Protein AF-A0A9W8GG53-F1 (afdb_monomer)

Sequence (119 aa):
MSPKHFCESFYSALLDFPILVGRLEIDGSGHAKVVVDQNNHHIPEFKESLSNMHFRDLQASKFSWDALPKEASFKGVVNTTDSSGDIKPANAHIVRLLNNSGIVLFVSVAHYVVDGISY

Structure (mmCIF, N/CA/C/O backbone):
data_AF-A0A9W8GG53-F1
#
_entry.id   AF-A0A9W8GG53-F1
#
loop_
_atom_site.group_PDB
_atom_site.id
_atom_site.type_symbol
_atom_site.label_atom_id
_atom_site.label_alt_id
_atom_site.label_comp_id
_atom_site.label_asym_id
_atom_site.label_entity_id
_atom_site.label_seq_id
_atom_site.pdbx_PDB_ins_code
_atom_site.Cartn_x
_atom_site.Cartn_y
_atom_site.Cartn_z
_atom_site.occupancy
_atom_site.B_iso_or_equiv
_atom_site.auth_seq_id
_atom_site.auth_comp_id
_atom_site.auth_asym_id
_atom_site.auth_atom_id
_atom_site.pdbx_PDB_model_num
ATOM 1 N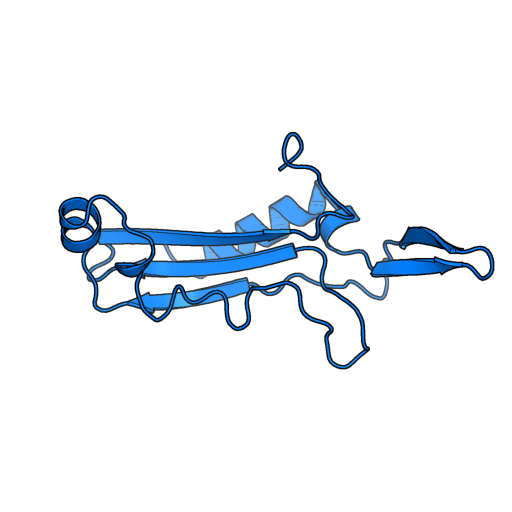 N . MET A 1 1 ? -0.426 -8.615 17.231 1.00 50.94 1 MET A N 1
ATOM 2 C CA . MET A 1 1 ? 0.491 -8.806 16.084 1.00 50.94 1 MET A CA 1
ATOM 3 C C . MET A 1 1 ? 1.366 -7.565 15.994 1.00 50.94 1 MET A C 1
ATOM 5 O O . MET A 1 1 ? 0.802 -6.478 16.036 1.00 50.94 1 MET A O 1
ATOM 9 N N . SER A 1 2 ? 2.695 -7.697 16.005 1.00 56.50 2 SER A N 1
ATOM 10 C CA . SER A 1 2 ? 3.600 -6.538 16.031 1.00 56.50 2 SER A CA 1
ATOM 11 C C . SER A 1 2 ? 3.637 -5.827 14.661 1.00 56.50 2 SER A C 1
ATOM 13 O O . SER A 1 2 ? 3.388 -6.483 13.647 1.00 56.50 2 SER A O 1
ATOM 15 N N . PRO A 1 3 ? 3.960 -4.519 14.612 1.00 59.47 3 PRO A N 1
ATOM 16 C CA . PRO A 1 3 ? 4.179 -3.753 13.372 1.00 59.47 3 PRO A CA 1
ATOM 17 C C . PRO A 1 3 ? 5.108 -4.452 12.370 1.00 59.47 3 PRO A C 1
ATOM 19 O O . PRO A 1 3 ? 4.903 -4.439 11.158 1.00 59.47 3 PRO A O 1
ATOM 22 N N . LYS A 1 4 ? 6.116 -5.141 12.911 1.00 67.56 4 LYS A N 1
ATOM 23 C CA . LYS A 1 4 ? 7.187 -5.779 12.154 1.00 67.56 4 LYS A CA 1
ATOM 24 C C . LYS A 1 4 ? 6.684 -6.882 11.218 1.00 67.56 4 LYS A C 1
ATOM 26 O O . LYS A 1 4 ? 7.091 -6.915 10.066 1.00 67.56 4 LYS A O 1
ATOM 31 N N . HIS A 1 5 ? 5.739 -7.712 11.669 1.00 78.06 5 HIS A N 1
ATOM 32 C CA . HIS A 1 5 ? 5.276 -8.858 10.878 1.00 78.06 5 HIS A CA 1
ATOM 33 C C . HIS A 1 5 ? 4.494 -8.456 9.623 1.00 78.06 5 HIS A C 1
ATOM 35 O O . HIS A 1 5 ? 4.554 -9.166 8.624 1.00 78.06 5 HIS A O 1
ATOM 41 N N . PHE A 1 6 ? 3.753 -7.343 9.652 1.00 78.25 6 PHE A N 1
ATOM 42 C CA . PHE A 1 6 ? 2.980 -6.923 8.479 1.00 78.25 6 PHE A CA 1
ATOM 43 C C . PHE A 1 6 ? 3.882 -6.287 7.426 1.00 78.25 6 PHE A C 1
ATOM 45 O O . PHE A 1 6 ? 3.772 -6.606 6.250 1.00 78.25 6 PHE A O 1
ATOM 52 N N . CYS A 1 7 ? 4.814 -5.448 7.872 1.00 81.69 7 CYS A N 1
ATOM 53 C CA . CYS A 1 7 ? 5.857 -4.880 7.030 1.00 81.69 7 CYS A CA 1
ATOM 54 C C . CYS A 1 7 ? 6.688 -5.990 6.355 1.00 81.69 7 CYS A C 1
ATOM 56 O O . CYS A 1 7 ? 6.836 -5.998 5.137 1.00 81.69 7 CYS A O 1
ATOM 58 N N . GLU A 1 8 ? 7.137 -6.987 7.127 1.00 86.44 8 GLU A N 1
ATOM 59 C CA . GLU A 1 8 ? 7.847 -8.162 6.603 1.00 86.44 8 GLU A CA 1
ATOM 60 C C . GLU A 1 8 ? 6.993 -8.941 5.593 1.00 86.44 8 GLU A C 1
ATOM 62 O O . GLU A 1 8 ? 7.465 -9.222 4.498 1.00 86.44 8 GLU A O 1
ATOM 67 N N . SER A 1 9 ? 5.724 -9.222 5.911 1.00 86.31 9 SER A N 1
ATOM 68 C CA . SER A 1 9 ? 4.825 -9.958 5.006 1.00 86.31 9 SER A CA 1
ATOM 69 C C . SER A 1 9 ? 4.551 -9.197 3.707 1.00 86.31 9 SER A C 1
ATOM 71 O O . SER A 1 9 ? 4.501 -9.803 2.641 1.00 86.31 9 SER A O 1
ATOM 73 N N . PHE A 1 10 ? 4.396 -7.873 3.782 1.00 85.19 10 PHE A N 1
ATOM 74 C CA . PHE A 1 10 ? 4.213 -7.021 2.612 1.00 85.19 10 PHE A CA 1
ATOM 75 C C . PHE A 1 10 ? 5.445 -7.065 1.706 1.00 85.19 10 PHE A C 1
ATOM 77 O O . PHE A 1 10 ? 5.314 -7.333 0.515 1.00 85.19 10 PHE A O 1
ATOM 84 N N . TYR A 1 11 ? 6.647 -6.901 2.266 1.00 86.00 11 TYR A N 1
ATOM 85 C CA . TYR A 1 11 ? 7.880 -7.009 1.487 1.00 86.00 11 TYR A CA 1
ATOM 86 C C . TYR A 1 11 ? 8.123 -8.418 0.943 1.00 86.00 11 TYR A C 1
ATOM 88 O O . TYR A 1 11 ? 8.616 -8.548 -0.174 1.00 86.00 11 TYR A O 1
ATOM 96 N N . SER A 1 12 ? 7.748 -9.469 1.678 1.00 88.94 12 SER A N 1
ATOM 97 C CA . SER A 1 12 ? 7.791 -10.838 1.159 1.00 88.94 12 SER A CA 1
ATOM 98 C C . SER A 1 12 ? 6.864 -11.017 -0.040 1.00 88.94 12 SER A C 1
ATOM 100 O O . SER A 1 12 ? 7.295 -11.587 -1.033 1.00 88.94 12 SER A O 1
ATOM 102 N N . ALA A 1 13 ? 5.644 -10.476 0.002 1.00 88.00 13 ALA A N 1
ATOM 103 C CA . ALA A 1 13 ? 4.726 -10.545 -1.134 1.00 88.00 13 ALA A CA 1
ATOM 104 C C . ALA A 1 13 ? 5.287 -9.836 -2.380 1.00 88.00 13 ALA A C 1
ATOM 106 O O . ALA A 1 13 ? 5.102 -10.314 -3.493 1.00 88.00 13 ALA A O 1
ATOM 107 N N . LEU A 1 14 ? 6.037 -8.738 -2.223 1.00 87.62 14 LEU A N 1
ATOM 108 C CA . LEU A 1 14 ? 6.667 -8.058 -3.364 1.00 87.62 14 LEU A CA 1
ATOM 109 C C . LEU A 1 14 ? 7.702 -8.921 -4.101 1.00 87.62 14 LEU A C 1
ATOM 111 O O . LEU A 1 14 ? 7.971 -8.659 -5.272 1.00 87.62 14 LEU A O 1
ATOM 115 N N . LEU A 1 15 ? 8.265 -9.947 -3.454 1.00 87.25 15 LEU A N 1
ATOM 116 C CA . LEU A 1 15 ? 9.179 -10.886 -4.113 1.00 87.25 15 LEU A CA 1
ATOM 117 C C . LEU A 1 15 ? 8.458 -11.736 -5.166 1.00 87.25 15 LEU A C 1
ATOM 119 O O . LEU A 1 15 ? 9.045 -12.044 -6.201 1.00 87.25 15 LEU A O 1
ATOM 123 N N . ASP A 1 16 ? 7.187 -12.060 -4.926 1.00 91.12 16 ASP A N 1
ATOM 124 C CA . ASP A 1 16 ? 6.348 -12.813 -5.863 1.00 91.12 16 ASP A CA 1
ATOM 125 C C . ASP A 1 16 ? 5.796 -11.917 -6.987 1.00 91.12 16 ASP A C 1
ATOM 127 O O . ASP A 1 16 ? 5.448 -12.405 -8.064 1.00 91.12 16 ASP A O 1
ATOM 131 N N . PHE A 1 17 ? 5.782 -10.593 -6.777 1.00 89.69 17 PHE A N 1
ATOM 132 C CA . PHE A 1 17 ? 5.282 -9.600 -7.734 1.00 89.69 17 PHE A CA 1
ATOM 133 C C . PHE A 1 17 ? 6.299 -8.479 -8.031 1.00 89.69 17 PHE A C 1
ATOM 135 O O . PHE A 1 17 ? 6.036 -7.309 -7.730 1.00 89.69 17 PHE A O 1
ATOM 142 N N . PRO A 1 18 ? 7.433 -8.775 -8.703 1.00 88.94 18 PRO A N 1
ATOM 143 C CA . PRO A 1 18 ? 8.489 -7.788 -8.966 1.00 88.94 18 PRO A CA 1
ATOM 144 C C . PRO A 1 18 ? 8.029 -6.552 -9.750 1.00 88.94 18 PRO A C 1
ATOM 146 O O . PRO A 1 18 ? 8.632 -5.485 -9.663 1.00 88.94 18 PRO A O 1
ATOM 149 N N . ILE A 1 19 ? 6.941 -6.665 -10.512 1.00 89.94 19 ILE A N 1
ATOM 150 C CA . ILE A 1 19 ? 6.376 -5.543 -11.266 1.00 89.94 19 ILE A CA 1
ATOM 151 C C . ILE A 1 19 ? 5.914 -4.388 -10.351 1.00 89.94 19 ILE A C 1
ATOM 153 O O . ILE A 1 19 ? 5.915 -3.232 -10.770 1.00 89.94 19 ILE A O 1
ATOM 157 N N . LEU A 1 20 ? 5.599 -4.676 -9.080 1.00 90.31 20 LEU A N 1
ATOM 158 C CA . LEU A 1 20 ? 5.193 -3.683 -8.079 1.00 90.31 20 LEU A CA 1
ATOM 159 C C . LEU A 1 20 ? 6.360 -2.852 -7.521 1.00 90.31 20 LEU A C 1
ATOM 161 O O . LEU A 1 20 ? 6.122 -1.876 -6.812 1.00 90.31 20 LEU A O 1
ATOM 165 N N . VAL A 1 21 ? 7.606 -3.212 -7.846 1.00 89.88 21 VAL A N 1
ATOM 166 C CA . VAL A 1 21 ? 8.813 -2.455 -7.467 1.00 89.88 21 VAL A CA 1
ATOM 167 C C . VAL A 1 21 ? 9.530 -1.834 -8.672 1.00 89.88 21 VAL A C 1
ATOM 169 O O . VAL A 1 21 ? 10.649 -1.332 -8.545 1.00 89.88 21 VAL A O 1
ATOM 172 N N . GLY A 1 22 ? 8.906 -1.896 -9.853 1.00 88.94 22 GLY A N 1
ATOM 173 C CA . GLY A 1 22 ? 9.451 -1.359 -11.096 1.00 88.94 22 GLY A CA 1
ATOM 174 C C . GLY A 1 22 ? 9.220 0.141 -11.285 1.00 88.94 22 GLY A C 1
ATOM 175 O O . GLY A 1 22 ? 8.544 0.809 -10.504 1.00 88.94 22 GLY A O 1
ATOM 176 N N . ARG A 1 23 ? 9.759 0.676 -12.378 1.00 87.94 23 ARG A N 1
ATOM 177 C CA . ARG A 1 23 ? 9.530 2.053 -12.832 1.00 87.94 23 ARG A CA 1
ATOM 178 C C . ARG A 1 23 ? 8.868 2.072 -14.199 1.00 87.94 23 ARG A C 1
ATOM 180 O O . ARG A 1 23 ? 9.091 1.172 -15.009 1.00 87.94 23 ARG A O 1
ATOM 187 N N . LEU A 1 24 ? 8.074 3.102 -14.458 1.00 87.75 24 LEU A N 1
ATOM 188 C CA . LEU A 1 24 ? 7.493 3.327 -15.773 1.00 87.75 24 LEU A CA 1
ATOM 189 C C . LEU A 1 24 ? 8.536 3.993 -16.676 1.00 87.75 24 LEU A C 1
ATOM 191 O O . LEU A 1 24 ? 9.008 5.083 -16.378 1.00 87.75 24 LEU A O 1
ATOM 195 N N . GLU A 1 25 ? 8.873 3.361 -17.792 1.00 89.12 25 GLU A N 1
ATOM 196 C CA . GLU A 1 25 ? 9.662 3.976 -18.857 1.00 89.12 25 GLU A CA 1
ATOM 197 C C . GLU A 1 25 ? 8.773 4.193 -20.074 1.00 89.12 25 GLU A C 1
ATOM 199 O O . GLU A 1 25 ? 8.099 3.264 -20.522 1.00 89.12 25 GLU A O 1
ATOM 204 N N . ILE A 1 26 ? 8.798 5.405 -20.623 1.00 87.62 26 ILE A N 1
ATOM 205 C CA . ILE A 1 26 ? 8.147 5.732 -21.891 1.00 87.62 26 ILE A CA 1
ATOM 206 C C . ILE A 1 26 ? 9.246 5.954 -22.927 1.00 87.62 26 ILE A C 1
ATOM 208 O O . ILE A 1 26 ? 10.160 6.748 -22.701 1.00 87.62 26 ILE A O 1
ATOM 212 N N . ASP A 1 27 ? 9.195 5.229 -24.041 1.00 88.06 27 ASP A N 1
ATOM 213 C CA . ASP A 1 27 ? 10.161 5.396 -25.123 1.00 88.06 27 ASP A CA 1
ATOM 214 C C . ASP A 1 27 ? 9.853 6.624 -26.002 1.00 88.06 27 ASP A C 1
ATOM 216 O O . ASP A 1 27 ? 8.798 7.253 -25.906 1.00 88.06 27 ASP A O 1
ATOM 220 N N . GLY A 1 28 ? 10.782 6.973 -26.899 1.00 87.06 28 GLY A N 1
ATOM 221 C CA . GLY A 1 28 ? 10.616 8.105 -27.820 1.00 87.06 28 GLY A CA 1
ATOM 222 C C . GLY A 1 28 ? 9.485 7.943 -28.847 1.00 87.06 28 GLY A C 1
ATOM 223 O O . GLY A 1 28 ? 9.179 8.898 -29.556 1.00 87.06 28 GLY A O 1
ATOM 224 N N . SER A 1 29 ? 8.864 6.762 -28.933 1.00 90.31 29 SER A N 1
ATOM 225 C CA . SER A 1 29 ? 7.679 6.478 -29.752 1.00 90.31 29 SER A CA 1
ATOM 226 C C . SER A 1 29 ? 6.372 6.458 -28.950 1.00 90.31 29 SER A C 1
ATOM 228 O O . SER A 1 29 ? 5.310 6.244 -29.530 1.00 90.31 29 SER A O 1
ATOM 230 N N . GLY A 1 30 ? 6.424 6.721 -27.640 1.00 86.88 30 GLY A N 1
ATOM 231 C CA . GLY A 1 30 ? 5.254 6.757 -26.767 1.00 86.88 30 GLY A CA 1
ATOM 232 C C . GLY A 1 30 ? 4.822 5.393 -26.226 1.00 86.88 30 GLY A C 1
ATOM 233 O O . GLY A 1 30 ? 3.768 5.313 -25.594 1.00 86.88 30 GLY A O 1
ATOM 234 N N . HIS A 1 31 ? 5.598 4.325 -26.427 1.00 88.94 31 HIS A N 1
ATOM 235 C CA . HIS A 1 31 ? 5.311 3.052 -25.770 1.00 88.94 31 HIS A CA 1
ATOM 236 C C . HIS A 1 31 ? 5.777 3.092 -24.321 1.00 88.94 31 HIS A C 1
ATOM 238 O O . HIS A 1 31 ? 6.900 3.499 -24.026 1.00 88.94 31 HIS A O 1
ATOM 244 N N . ALA A 1 32 ? 4.917 2.621 -23.423 1.00 89.56 32 ALA A N 1
ATOM 245 C CA . ALA A 1 32 ? 5.213 2.513 -22.007 1.00 89.56 32 ALA A CA 1
ATOM 246 C C . ALA A 1 32 ? 5.546 1.065 -21.629 1.00 89.56 32 ALA A C 1
ATOM 248 O O . ALA A 1 32 ? 4.888 0.126 -22.079 1.00 89.56 32 ALA A O 1
ATOM 249 N N . LYS A 1 33 ? 6.546 0.882 -20.770 1.00 90.75 33 LYS A N 1
ATOM 250 C CA . LYS A 1 33 ? 6.921 -0.412 -20.190 1.00 90.75 33 LYS A CA 1
ATOM 251 C C . LYS A 1 33 ? 7.264 -0.239 -18.715 1.00 90.75 33 LYS A C 1
ATOM 253 O O . LYS A 1 33 ? 7.767 0.805 -18.309 1.00 90.75 33 LYS A O 1
ATOM 258 N N . VAL A 1 34 ? 7.031 -1.279 -17.922 1.00 90.00 34 VAL A N 1
ATOM 259 C CA . VAL A 1 34 ? 7.523 -1.335 -16.543 1.00 90.00 34 VAL A CA 1
ATOM 260 C C . VAL A 1 34 ? 8.873 -2.037 -16.547 1.00 90.00 34 VAL A C 1
ATOM 262 O O . VAL A 1 34 ? 8.984 -3.167 -17.019 1.00 90.00 34 VAL A O 1
ATOM 265 N N . VAL A 1 35 ? 9.902 -1.364 -16.041 1.00 90.81 35 VAL A N 1
ATOM 266 C CA . VAL A 1 35 ? 11.258 -1.909 -15.930 1.00 90.81 35 VAL A CA 1
ATOM 267 C C . VAL A 1 35 ? 11.578 -2.161 -14.467 1.00 90.81 35 VAL A C 1
ATOM 269 O O . VAL A 1 35 ? 11.426 -1.274 -13.630 1.00 90.81 35 VAL A O 1
ATOM 272 N N . VAL A 1 36 ? 12.026 -3.378 -14.167 1.00 89.44 36 VAL A N 1
ATOM 273 C CA . VAL A 1 36 ? 12.497 -3.769 -12.836 1.00 89.44 36 VAL A CA 1
ATOM 274 C C . VAL A 1 36 ? 14.021 -3.768 -12.861 1.00 89.44 36 VAL A C 1
ATOM 276 O O . VAL A 1 36 ? 14.630 -4.598 -13.536 1.00 89.44 36 VAL A O 1
ATOM 279 N N . ASP A 1 37 ? 14.630 -2.816 -12.158 1.00 85.25 37 ASP A N 1
ATOM 280 C CA . ASP A 1 37 ? 16.082 -2.715 -12.014 1.00 85.25 37 ASP A CA 1
ATOM 281 C C . ASP A 1 37 ? 16.514 -3.346 -10.687 1.00 85.25 37 ASP A C 1
ATOM 283 O O . ASP A 1 37 ? 16.131 -2.883 -9.614 1.00 85.25 37 ASP A O 1
ATOM 287 N N . GLN A 1 38 ? 17.344 -4.388 -10.764 1.00 80.31 38 GLN A N 1
ATOM 288 C CA . GLN A 1 38 ? 17.865 -5.106 -9.597 1.00 80.31 38 GLN A CA 1
ATOM 289 C C . GLN A 1 38 ? 18.751 -4.235 -8.693 1.00 80.31 38 GLN A C 1
ATOM 291 O O . GLN A 1 38 ? 18.943 -4.556 -7.520 1.00 80.31 38 GLN A O 1
ATOM 296 N N . ASN A 1 39 ? 19.308 -3.147 -9.232 1.00 82.12 39 ASN A N 1
ATOM 297 C CA . ASN A 1 39 ? 20.194 -2.235 -8.511 1.00 82.12 39 ASN A CA 1
ATOM 298 C C . ASN A 1 39 ? 19.477 -0.964 -8.041 1.00 82.12 39 ASN A C 1
ATOM 300 O O . ASN A 1 39 ? 20.050 -0.193 -7.271 1.00 82.12 39 ASN A O 1
ATOM 304 N N . ASN A 1 40 ? 18.244 -0.734 -8.499 1.00 77.12 40 ASN A N 1
ATOM 305 C CA . ASN A 1 40 ? 17.471 0.460 -8.190 1.00 77.12 40 ASN A CA 1
ATOM 306 C C . ASN A 1 40 ? 15.973 0.135 -8.109 1.00 77.12 40 ASN A C 1
ATOM 308 O O . ASN A 1 40 ? 15.209 0.349 -9.051 1.00 77.12 40 ASN A O 1
ATOM 312 N N . HIS A 1 41 ? 15.562 -0.410 -6.966 1.00 74.62 41 HIS A N 1
ATOM 313 C CA . HIS A 1 41 ? 14.169 -0.758 -6.713 1.00 74.62 41 HIS A CA 1
ATOM 314 C C . HIS A 1 41 ? 13.356 0.470 -6.290 1.00 74.62 41 HIS A C 1
ATOM 316 O O . HIS A 1 41 ? 13.708 1.156 -5.326 1.00 74.62 41 HIS A O 1
ATOM 322 N N . HIS A 1 42 ? 12.194 0.674 -6.912 1.00 81.00 42 HIS A N 1
ATOM 323 C CA . HIS A 1 42 ? 11.177 1.582 -6.384 1.00 81.00 42 HIS A CA 1
ATOM 324 C C . HIS A 1 42 ? 10.367 0.880 -5.312 1.00 81.00 42 HIS A C 1
ATOM 326 O O . HIS A 1 42 ? 9.257 0.411 -5.543 1.00 81.00 42 HIS A O 1
ATOM 332 N N . ILE A 1 43 ? 10.960 0.801 -4.122 1.00 83.69 43 ILE A N 1
ATOM 333 C CA . ILE A 1 43 ? 10.348 0.144 -2.975 1.00 83.69 43 ILE A CA 1
ATOM 334 C C . ILE A 1 43 ? 9.058 0.897 -2.582 1.00 83.69 43 ILE A C 1
ATOM 336 O O . ILE A 1 43 ? 9.118 2.097 -2.262 1.00 83.69 43 ILE A O 1
ATOM 340 N N . PRO A 1 44 ? 7.904 0.201 -2.583 1.00 86.31 44 PRO A N 1
ATOM 341 C CA . PRO A 1 44 ? 6.639 0.697 -2.068 1.00 86.31 44 PRO A CA 1
ATOM 342 C C . PRO A 1 44 ? 6.765 1.314 -0.685 1.00 86.31 44 PRO A C 1
ATOM 344 O O . PRO A 1 44 ? 7.469 0.800 0.184 1.00 86.31 44 PRO A O 1
ATOM 347 N N . GLU A 1 45 ? 6.059 2.414 -0.457 1.00 84.38 45 GLU A N 1
ATOM 348 C CA . GLU A 1 45 ? 5.944 2.973 0.880 1.00 84.38 45 GLU A CA 1
ATOM 349 C C . GLU A 1 45 ? 5.012 2.107 1.726 1.00 84.38 45 GLU A C 1
ATOM 351 O O . GLU A 1 45 ? 3.885 1.798 1.335 1.00 84.38 45 GLU A O 1
ATOM 356 N N . PHE A 1 46 ? 5.496 1.731 2.907 1.00 86.31 46 PHE A N 1
ATOM 357 C CA . PHE A 1 46 ? 4.696 1.110 3.947 1.00 86.31 46 PHE A CA 1
ATOM 358 C C . PHE A 1 46 ? 4.584 2.070 5.125 1.00 86.31 46 PHE A C 1
ATOM 360 O O . PHE A 1 46 ? 5.589 2.444 5.736 1.00 86.31 46 PHE A O 1
ATOM 367 N N . LYS A 1 47 ? 3.353 2.433 5.475 1.00 87.12 47 LYS A N 1
ATOM 368 C CA . LYS A 1 47 ? 3.062 3.300 6.613 1.00 87.12 47 LYS A CA 1
ATOM 369 C C . LYS A 1 47 ? 2.196 2.578 7.629 1.00 87.12 47 LYS A C 1
ATOM 371 O O . LYS A 1 47 ? 1.265 1.854 7.287 1.00 87.12 47 LYS A O 1
ATOM 376 N N . GLU A 1 48 ? 2.456 2.843 8.900 1.00 88.12 48 GLU A N 1
ATOM 377 C CA . GLU A 1 48 ? 1.601 2.410 9.997 1.00 88.12 48 GLU A CA 1
ATOM 378 C C . GLU A 1 48 ? 1.211 3.614 10.85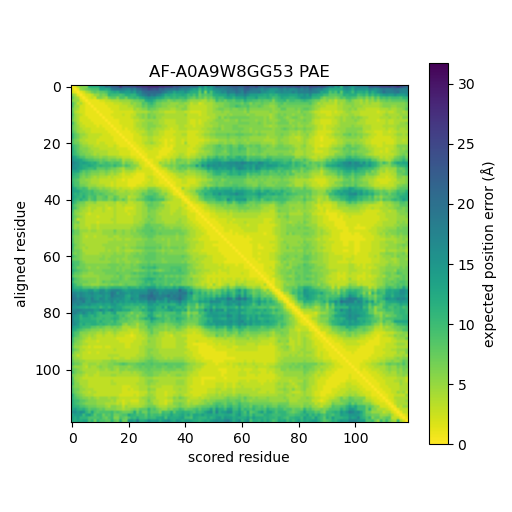4 1.00 88.12 48 GLU A C 1
ATOM 380 O O . GLU A 1 48 ? 1.990 4.547 11.056 1.00 88.12 48 GLU A O 1
ATOM 385 N N . SER A 1 49 ? -0.031 3.647 11.321 1.00 91.25 49 SER A N 1
ATOM 386 C CA . SER A 1 49 ? -0.542 4.704 12.190 1.00 91.25 49 SER A CA 1
ATOM 387 C C . SER A 1 49 ? -1.526 4.139 13.206 1.00 91.25 49 SER A C 1
ATOM 389 O O . SER A 1 49 ? -2.105 3.069 13.013 1.00 91.25 49 SER A O 1
ATOM 391 N N . LEU A 1 50 ? -1.710 4.866 14.304 1.00 93.56 50 LEU A N 1
ATOM 392 C CA . LEU A 1 50 ? -2.690 4.548 15.337 1.00 93.56 50 LEU A CA 1
ATOM 393 C C . LEU A 1 50 ? -3.829 5.557 15.256 1.00 93.56 50 LEU A C 1
ATOM 395 O O . LEU A 1 50 ? -3.574 6.748 15.095 1.00 93.56 50 LEU A O 1
ATOM 399 N N . SER A 1 51 ? -5.062 5.087 15.402 1.00 94.06 51 SER A N 1
ATOM 400 C CA . SER A 1 51 ? -6.235 5.946 15.508 1.00 94.06 51 SER A CA 1
ATOM 401 C C . SER A 1 51 ? -6.898 5.815 16.873 1.00 94.06 51 SER A C 1
ATOM 403 O O . SER A 1 51 ? -6.916 4.744 17.481 1.00 94.06 51 SER A O 1
ATOM 405 N N . ASN A 1 52 ? -7.511 6.908 17.322 1.00 94.62 52 ASN A N 1
ATOM 406 C CA . ASN A 1 52 ? -8.338 6.937 18.528 1.00 94.62 52 ASN A CA 1
ATOM 407 C C . ASN A 1 52 ? -9.777 6.446 18.280 1.00 94.62 52 ASN A C 1
ATOM 409 O O . ASN A 1 52 ? -10.590 6.445 19.199 1.00 94.62 52 ASN A O 1
ATOM 413 N N . MET A 1 53 ? -10.104 6.037 17.054 1.00 95.25 53 MET A N 1
ATOM 414 C CA . MET A 1 53 ? -11.408 5.492 16.675 1.00 95.25 53 MET A CA 1
ATOM 415 C C . MET A 1 53 ? -11.515 4.007 17.023 1.00 95.25 53 MET A C 1
ATOM 417 O O . MET A 1 53 ? -10.583 3.253 16.748 1.00 95.25 53 MET A O 1
ATOM 421 N N . HIS A 1 54 ? -12.641 3.557 17.581 1.00 96.62 54 HIS A N 1
ATOM 422 C CA . HIS A 1 54 ? -12.883 2.140 17.853 1.00 96.62 54 HIS A CA 1
ATOM 423 C C . HIS A 1 54 ? -13.631 1.478 16.681 1.00 96.62 54 HIS A C 1
ATOM 425 O O . HIS A 1 54 ? -14.460 2.103 16.025 1.00 96.62 54 HIS A O 1
ATOM 431 N N . PHE A 1 55 ? -13.408 0.182 16.427 1.00 96.69 55 PHE A N 1
ATOM 432 C CA . PHE A 1 55 ? -14.067 -0.540 15.321 1.00 96.69 55 PHE A CA 1
ATOM 433 C C . PHE A 1 55 ? -15.604 -0.462 15.356 1.00 96.69 55 PHE A C 1
ATOM 435 O O . PHE A 1 55 ? -16.261 -0.364 14.323 1.00 96.69 55 PHE A O 1
ATOM 442 N N . ARG A 1 56 ? -16.190 -0.454 16.558 1.00 97.12 56 ARG A N 1
ATOM 443 C CA . ARG A 1 56 ? -17.647 -0.305 16.739 1.00 97.12 56 ARG A CA 1
ATOM 444 C C . ARG A 1 56 ? -18.189 1.016 16.192 1.00 97.12 56 ARG A C 1
ATOM 446 O O . ARG A 1 56 ? -19.324 1.026 15.728 1.00 97.12 56 ARG A O 1
ATOM 453 N N . ASP A 1 57 ? -17.396 2.083 16.207 1.00 95.81 57 ASP A N 1
ATOM 454 C CA . ASP A 1 57 ? -17.811 3.389 15.688 1.00 95.81 57 ASP A CA 1
ATOM 455 C C . ASP A 1 57 ? -17.904 3.347 14.154 1.00 95.81 57 ASP A C 1
ATOM 457 O O . ASP A 1 57 ? -18.884 3.817 13.576 1.00 95.81 57 ASP A O 1
ATOM 461 N N . LEU A 1 58 ? -16.944 2.679 13.498 1.00 94.75 58 LEU A N 1
ATOM 462 C CA . LEU A 1 58 ? -16.989 2.395 12.056 1.00 94.75 58 LEU A CA 1
ATOM 463 C C . LEU A 1 58 ? -18.165 1.490 11.683 1.00 94.75 58 LEU A C 1
ATOM 465 O O . LEU A 1 58 ? -18.834 1.703 10.675 1.00 94.75 58 LEU A O 1
ATOM 469 N N . GLN A 1 59 ? -18.444 0.477 12.499 1.00 96.69 59 GLN A N 1
ATOM 470 C CA . GLN A 1 59 ? -19.583 -0.401 12.260 1.00 96.69 59 GLN A CA 1
ATOM 471 C C . GLN A 1 59 ? -20.912 0.362 12.398 1.00 96.69 59 GLN A C 1
ATOM 473 O O . GLN A 1 59 ? -21.811 0.192 11.574 1.00 96.69 59 GLN A O 1
ATOM 478 N N . ALA A 1 60 ? -21.035 1.231 13.407 1.00 97.25 60 ALA A N 1
ATOM 479 C CA . ALA A 1 60 ? -22.216 2.066 13.618 1.00 97.25 60 ALA A CA 1
AT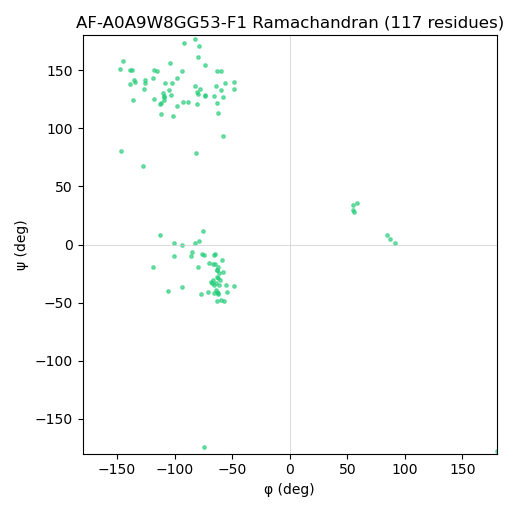OM 480 C C . ALA A 1 60 ? -22.439 3.066 12.470 1.00 97.25 60 ALA A C 1
ATOM 482 O O . ALA A 1 60 ? -23.584 3.330 12.104 1.00 97.25 60 ALA A O 1
ATOM 483 N N . SER A 1 61 ? -21.362 3.562 11.850 1.00 95.94 61 SER A N 1
ATOM 484 C CA . SER A 1 61 ? -21.426 4.411 10.653 1.00 95.94 61 SER A CA 1
ATOM 485 C C . SER A 1 61 ? -21.666 3.638 9.351 1.00 95.94 61 SER A C 1
ATOM 487 O O . SER A 1 61 ? -21.678 4.241 8.277 1.00 95.94 61 SER A O 1
ATOM 489 N N . LYS A 1 62 ? -21.861 2.311 9.427 1.00 96.31 62 LYS A N 1
ATOM 490 C CA . LYS A 1 62 ? -21.979 1.405 8.273 1.00 96.31 62 LYS A CA 1
ATOM 491 C C . LYS A 1 62 ? -20.785 1.510 7.321 1.00 96.31 62 LYS A C 1
ATOM 493 O O . LYS A 1 62 ? -20.953 1.373 6.113 1.00 96.31 62 LYS A O 1
ATOM 498 N N . PHE A 1 63 ? -19.595 1.755 7.872 1.00 92.94 63 PHE A N 1
ATOM 499 C CA . PHE A 1 63 ? -18.348 1.894 7.120 1.00 92.94 63 PHE A CA 1
ATOM 500 C C . PHE A 1 63 ? -18.389 3.016 6.071 1.00 92.94 63 PHE A C 1
ATOM 502 O O . PHE A 1 63 ? -17.813 2.887 4.993 1.00 92.94 63 PHE A O 1
ATOM 509 N N . SER A 1 64 ? -19.079 4.121 6.376 1.00 91.75 64 SER A N 1
ATOM 510 C CA . SER A 1 64 ? -19.062 5.307 5.516 1.00 91.75 64 SER A CA 1
ATOM 511 C C . SER A 1 64 ? -17.629 5.804 5.289 1.00 91.75 64 SER A C 1
ATOM 513 O O . SER A 1 64 ? -16.840 5.871 6.234 1.00 91.75 64 SER A O 1
ATOM 515 N N . TRP A 1 65 ? -17.315 6.216 4.057 1.00 87.19 65 TRP A N 1
ATOM 516 C CA . TRP A 1 65 ? -16.026 6.820 3.701 1.00 87.19 65 TRP A CA 1
ATOM 517 C C . TRP A 1 65 ? -15.682 8.021 4.586 1.00 87.19 65 TRP A C 1
ATOM 519 O O . TRP A 1 65 ? -14.553 8.140 5.055 1.00 87.19 65 TRP A O 1
ATOM 529 N N . ASP A 1 66 ? -16.674 8.858 4.890 1.00 89.19 66 ASP A N 1
ATOM 530 C CA . ASP A 1 66 ? -16.499 10.047 5.734 1.00 89.19 66 ASP A CA 1
ATOM 531 C C . ASP A 1 66 ? -16.246 9.706 7.209 1.00 89.19 66 ASP A C 1
ATOM 533 O O . ASP A 1 66 ? -15.814 10.556 7.987 1.00 89.19 66 ASP A O 1
ATOM 537 N N . ALA A 1 67 ? -16.531 8.464 7.609 1.00 90.69 67 ALA A N 1
ATOM 538 C CA . ALA A 1 67 ? -16.321 7.977 8.964 1.00 90.69 67 ALA A CA 1
ATOM 539 C C . ALA A 1 67 ? -14.967 7.284 9.145 1.00 90.69 67 ALA A C 1
ATOM 541 O O . ALA A 1 67 ? -14.680 6.827 10.248 1.00 90.69 67 ALA A O 1
ATOM 542 N N . LEU A 1 68 ? -14.143 7.182 8.098 1.00 90.19 68 LEU A N 1
ATOM 543 C CA . LEU A 1 68 ? -12.797 6.639 8.224 1.00 90.19 68 LEU A CA 1
ATOM 544 C C . LEU A 1 68 ? -11.935 7.520 9.142 1.00 90.19 68 LEU A C 1
ATOM 546 O O . LEU A 1 68 ? -12.126 8.739 9.211 1.00 90.19 68 LEU A O 1
ATOM 550 N N . PRO A 1 69 ?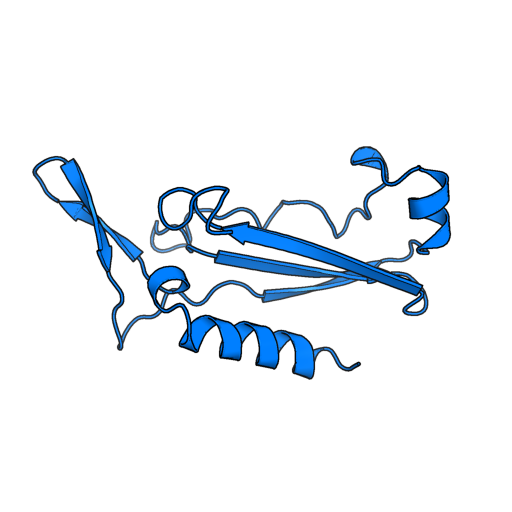 -10.968 6.926 9.863 1.00 89.69 69 PRO A N 1
ATOM 551 C CA . PRO A 1 69 ? -10.081 7.696 10.719 1.00 89.69 69 PRO A CA 1
ATOM 552 C C . PRO A 1 69 ? -9.303 8.734 9.898 1.00 89.69 69 PRO A C 1
ATOM 554 O O . PRO A 1 69 ? -8.999 8.523 8.731 1.00 89.69 69 PRO A O 1
ATOM 557 N N . LYS A 1 70 ? -8.944 9.882 10.477 1.00 87.19 70 LYS A N 1
ATOM 558 C CA . LYS A 1 70 ? -8.215 10.919 9.715 1.00 87.19 70 LYS A CA 1
ATOM 559 C C . LYS A 1 70 ? -6.859 10.418 9.230 1.00 87.19 70 LYS A C 1
ATOM 561 O O . LYS A 1 70 ? -6.368 10.845 8.190 1.00 87.19 70 LYS A O 1
ATOM 566 N N . GLU A 1 71 ? -6.278 9.489 9.980 1.00 85.25 71 GLU A N 1
ATOM 567 C CA . GLU A 1 71 ? -5.054 8.790 9.621 1.00 85.25 71 GLU A CA 1
ATOM 568 C C . GLU A 1 71 ? -5.237 7.949 8.355 1.00 85.25 71 GLU A C 1
ATOM 570 O O . GLU A 1 71 ? -4.287 7.798 7.606 1.00 85.25 71 GLU A O 1
ATOM 575 N N . ALA A 1 72 ? -6.452 7.479 8.067 1.00 76.19 72 ALA A N 1
ATOM 576 C CA . ALA A 1 72 ? -6.809 6.760 6.846 1.00 76.19 72 ALA A CA 1
ATOM 577 C C . ALA A 1 72 ? -6.948 7.669 5.609 1.00 76.19 72 ALA A C 1
ATOM 579 O O . ALA A 1 72 ? -7.460 7.241 4.575 1.00 76.19 72 ALA A O 1
ATOM 580 N N . SER A 1 73 ? -6.514 8.933 5.678 1.00 68.88 73 SER A N 1
ATOM 581 C CA . SER A 1 73 ? -6.521 9.791 4.498 1.00 68.88 73 SER A CA 1
ATOM 582 C C . SER A 1 73 ? -5.576 9.238 3.432 1.00 68.88 73 SER A C 1
ATOM 584 O O . SER A 1 73 ? -4.418 8.945 3.718 1.00 68.88 73 SER A O 1
ATOM 586 N N . PHE A 1 74 ? -6.024 9.233 2.179 1.00 64.75 74 PHE A N 1
ATOM 587 C CA . PHE A 1 74 ? -5.203 8.866 1.022 1.00 64.75 74 PHE A CA 1
ATOM 588 C C . PHE A 1 74 ? -3.942 9.743 0.845 1.00 64.75 74 PHE A C 1
ATOM 590 O O . PHE A 1 74 ? -3.048 9.407 0.069 1.00 64.75 74 PHE A O 1
ATOM 597 N N . LYS A 1 75 ? -3.836 10.880 1.551 1.00 56.56 75 LYS A N 1
ATOM 598 C CA . LYS A 1 75 ? -2.691 11.795 1.453 1.00 56.56 75 LYS A CA 1
ATOM 599 C C . LYS A 1 75 ? -1.401 11.092 1.899 1.00 56.56 75 LYS A C 1
ATOM 601 O O . LYS A 1 75 ? -1.232 10.783 3.077 1.00 56.56 75 LYS A O 1
ATOM 606 N N . GLY A 1 76 ? -0.489 10.884 0.948 1.00 55.12 76 GLY A N 1
ATOM 607 C CA . GLY A 1 76 ? 0.797 10.207 1.153 1.00 55.12 76 GLY A CA 1
ATOM 608 C C . GLY A 1 76 ? 0.783 8.694 0.912 1.00 55.12 76 GLY A C 1
ATOM 609 O O . GLY A 1 76 ? 1.806 8.061 1.103 1.00 55.12 76 GLY A O 1
ATOM 610 N N . VAL A 1 77 ? -0.354 8.113 0.512 1.00 59.00 77 VAL A N 1
ATOM 611 C CA . VAL A 1 77 ? -0.467 6.691 0.116 1.00 59.00 77 VAL A CA 1
ATOM 612 C C . VAL A 1 77 ? -0.920 6.564 -1.337 1.00 59.00 77 VAL A C 1
ATOM 614 O O . VAL A 1 77 ? -0.720 5.527 -1.957 1.00 59.00 77 VAL A O 1
ATOM 617 N N . VAL A 1 78 ? -1.512 7.621 -1.908 1.00 67.81 78 VAL A N 1
ATOM 618 C CA . VAL A 1 78 ? -1.683 7.717 -3.361 1.00 67.81 78 VAL A CA 1
ATOM 619 C C . VAL A 1 78 ? -0.311 7.664 -4.005 1.00 67.81 78 VAL A C 1
ATOM 621 O O . VAL A 1 78 ? 0.592 8.389 -3.595 1.00 67.81 78 VAL A O 1
ATOM 624 N N . ASN A 1 79 ? -0.193 6.841 -5.039 1.00 64.75 79 ASN A N 1
ATOM 625 C CA . ASN A 1 79 ? 0.973 6.794 -5.902 1.00 64.75 79 ASN A CA 1
ATOM 626 C C . ASN A 1 79 ? 1.208 8.177 -6.531 1.00 64.75 79 ASN A C 1
ATOM 628 O O . ASN A 1 79 ? 0.611 8.534 -7.546 1.00 64.75 79 ASN A O 1
ATOM 632 N N . THR A 1 80 ? 2.044 8.981 -5.882 1.00 65.12 80 THR A N 1
ATOM 633 C CA . THR A 1 80 ? 2.500 10.284 -6.362 1.00 65.12 80 THR A CA 1
ATOM 634 C C . THR A 1 80 ? 3.923 10.166 -6.880 1.00 65.12 80 THR A C 1
ATOM 636 O O . THR A 1 80 ? 4.667 9.280 -6.461 1.00 65.12 80 THR A O 1
ATOM 639 N N . THR A 1 81 ? 4.302 11.081 -7.769 1.00 72.44 81 THR A N 1
ATOM 640 C CA . THR A 1 81 ? 5.692 11.227 -8.203 1.00 72.44 81 THR A CA 1
ATOM 641 C C . THR A 1 81 ? 6.583 11.510 -6.998 1.00 72.44 81 THR A C 1
ATOM 643 O O . THR A 1 81 ? 6.297 12.425 -6.219 1.00 72.44 81 THR A O 1
ATOM 646 N N . ASP A 1 82 ? 7.637 10.723 -6.836 1.00 70.69 82 ASP A N 1
ATOM 647 C CA . ASP A 1 82 ? 8.666 10.940 -5.831 1.00 70.69 82 ASP A CA 1
ATOM 648 C C . ASP A 1 82 ? 9.593 12.110 -6.220 1.00 70.69 82 ASP A C 1
ATOM 650 O O . ASP A 1 82 ? 9.365 12.826 -7.199 1.00 70.69 82 ASP A O 1
ATOM 654 N N . SER A 1 83 ? 10.656 12.332 -5.443 1.00 72.56 83 SER A N 1
ATOM 655 C CA . SER A 1 83 ? 11.656 13.372 -5.732 1.00 72.56 83 SER A CA 1
ATOM 656 C C . SER A 1 83 ? 12.404 13.169 -7.054 1.00 72.56 83 SER A C 1
ATOM 658 O O . SER A 1 83 ? 13.002 14.117 -7.557 1.00 72.56 83 SER A O 1
ATOM 660 N N . SER A 1 84 ? 12.386 11.952 -7.596 1.00 69.62 84 SER A N 1
ATOM 661 C CA . SER A 1 84 ? 12.977 11.579 -8.883 1.00 69.62 84 SER A CA 1
ATOM 662 C C . SER A 1 84 ? 12.016 11.850 -10.048 1.00 69.62 84 SER A C 1
ATOM 664 O O . SER A 1 84 ? 12.428 11.807 -11.204 1.00 69.62 84 SER A O 1
ATOM 666 N N . GLY A 1 85 ? 10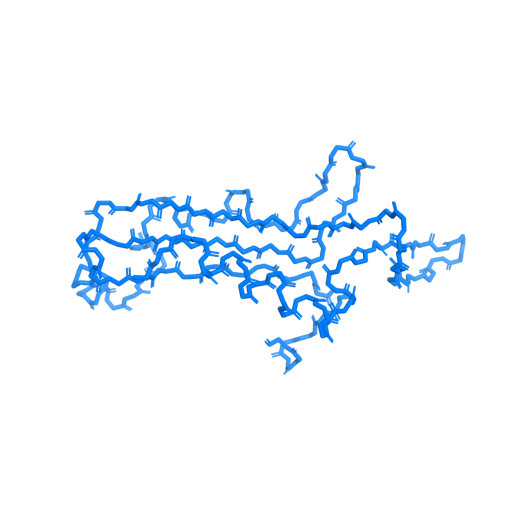.752 12.171 -9.751 1.00 74.88 85 GLY A N 1
ATOM 667 C CA . GLY A 1 85 ? 9.684 12.332 -10.732 1.00 74.88 85 GLY A CA 1
ATOM 668 C C . GLY A 1 85 ? 8.962 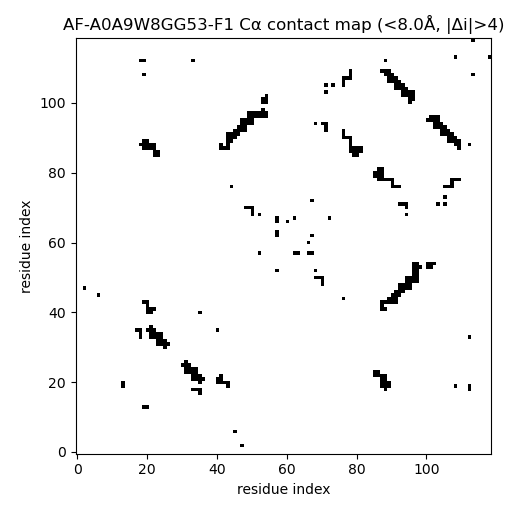11.025 -11.065 1.00 74.88 85 GLY A C 1
ATOM 669 O O . GLY A 1 85 ? 8.076 11.037 -11.918 1.00 74.88 85 GLY A O 1
ATOM 670 N N . ASP A 1 86 ? 9.289 9.925 -10.385 1.00 79.50 86 ASP A N 1
ATOM 671 C CA . ASP A 1 86 ? 8.762 8.599 -10.687 1.00 79.50 86 ASP A CA 1
ATOM 672 C C . ASP A 1 86 ? 7.595 8.223 -9.774 1.00 79.50 86 ASP A C 1
ATOM 674 O O . ASP A 1 86 ? 7.561 8.535 -8.585 1.00 79.50 86 ASP A O 1
ATOM 678 N N . ILE A 1 87 ? 6.612 7.518 -10.331 1.00 82.50 87 ILE A N 1
ATOM 679 C CA . ILE A 1 87 ? 5.459 7.024 -9.577 1.00 82.50 87 ILE A CA 1
ATOM 680 C C . ILE A 1 87 ? 5.799 5.644 -9.009 1.00 82.50 87 ILE A C 1
ATOM 682 O O . ILE A 1 87 ? 6.091 4.709 -9.759 1.00 82.50 87 ILE A O 1
ATOM 686 N N . LYS A 1 88 ? 5.712 5.494 -7.683 1.00 85.19 88 LYS A N 1
ATOM 687 C CA . LYS A 1 88 ? 5.820 4.176 -7.042 1.00 85.19 88 LYS A CA 1
ATOM 688 C C . LYS A 1 88 ? 4.631 3.301 -7.448 1.00 85.19 88 LYS A C 1
ATOM 690 O O . LYS A 1 88 ? 3.494 3.750 -7.286 1.00 85.19 88 LYS A O 1
ATOM 695 N N . PRO A 1 89 ? 4.844 2.070 -7.946 1.00 87.25 89 PRO A N 1
ATOM 696 C CA . PRO A 1 89 ? 3.744 1.248 -8.440 1.00 87.25 89 PRO A CA 1
ATOM 697 C C . PRO A 1 89 ? 2.769 0.793 -7.365 1.00 87.25 89 PRO A C 1
ATOM 699 O O . PRO A 1 89 ? 1.594 0.615 -7.668 1.00 87.25 89 PRO A O 1
ATOM 702 N N . ALA A 1 90 ? 3.235 0.597 -6.134 1.00 88.62 90 ALA A N 1
ATOM 703 C CA . ALA A 1 90 ? 2.404 0.196 -5.013 1.00 88.62 90 ALA A CA 1
ATOM 704 C C . ALA A 1 90 ? 2.770 0.983 -3.754 1.00 88.62 90 ALA A C 1
ATOM 706 O O . ALA A 1 90 ? 3.928 1.347 -3.577 1.00 88.62 90 ALA A O 1
ATOM 707 N N . ASN A 1 91 ? 1.797 1.198 -2.871 1.00 88.12 91 ASN A N 1
ATOM 708 C CA . ASN A 1 91 ? 1.978 1.714 -1.515 1.00 88.12 91 ASN A CA 1
ATOM 709 C C . ASN A 1 91 ? 0.922 1.093 -0.589 1.00 88.12 91 ASN A C 1
A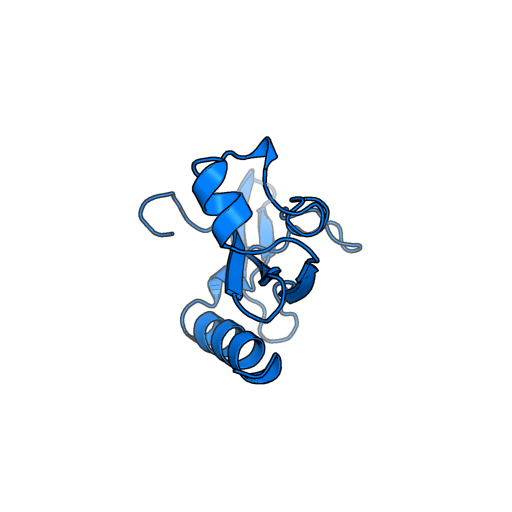TOM 711 O O . ASN A 1 91 ? -0.186 0.772 -1.026 1.00 88.12 91 ASN A O 1
ATOM 715 N N . ALA A 1 92 ? 1.244 0.947 0.695 1.00 88.44 92 ALA A N 1
ATOM 716 C CA . ALA A 1 92 ? 0.339 0.402 1.700 1.00 88.44 92 ALA A CA 1
ATOM 717 C C . ALA A 1 92 ? 0.342 1.239 2.985 1.00 88.44 92 ALA A C 1
ATOM 719 O O . ALA A 1 92 ? 1.386 1.672 3.475 1.00 88.44 92 ALA A O 1
ATOM 720 N N . HIS A 1 93 ? -0.836 1.426 3.581 1.00 90.00 93 HIS A N 1
ATOM 721 C CA . HIS A 1 93 ? -0.994 2.094 4.870 1.00 90.00 93 HIS A CA 1
ATOM 722 C C . HIS A 1 93 ? -1.962 1.344 5.768 1.00 90.00 93 HIS A C 1
ATOM 724 O O . HIS A 1 93 ? -3.119 1.110 5.428 1.00 90.00 93 HIS A O 1
ATOM 730 N N . ILE A 1 94 ? -1.475 0.999 6.951 1.00 90.44 94 ILE A N 1
ATOM 731 C CA . ILE A 1 94 ? -2.257 0.389 8.015 1.00 90.44 94 ILE A CA 1
ATOM 732 C C . ILE A 1 94 ? -2.579 1.419 9.079 1.00 90.44 94 ILE A C 1
ATOM 734 O O . ILE A 1 94 ? -1.690 2.050 9.652 1.00 90.44 94 ILE A O 1
ATOM 738 N N . VAL A 1 95 ? -3.856 1.508 9.419 1.00 92.38 95 VAL A N 1
ATOM 739 C CA . VAL A 1 95 ? -4.326 2.245 10.585 1.00 92.38 95 VAL A CA 1
ATOM 740 C C . VAL A 1 95 ? -4.861 1.244 11.597 1.00 92.38 95 VAL A C 1
ATOM 742 O O . VAL A 1 95 ? -5.882 0.596 11.363 1.00 92.38 95 VAL A O 1
ATOM 745 N N . ARG A 1 96 ? -4.179 1.105 12.737 1.00 93.38 96 ARG A N 1
ATOM 746 C CA . ARG A 1 96 ? -4.710 0.327 13.861 1.00 93.38 96 ARG A CA 1
ATOM 747 C C . ARG A 1 96 ? -5.717 1.166 14.622 1.00 93.38 96 ARG A C 1
ATOM 749 O O . ARG A 1 96 ? -5.427 2.294 15.017 1.00 93.38 96 ARG A O 1
ATOM 756 N N . LEU A 1 97 ? -6.886 0.591 14.849 1.00 95.19 97 LEU A N 1
ATOM 757 C CA . LEU A 1 97 ? -7.952 1.219 15.612 1.00 95.19 97 LEU A CA 1
ATOM 758 C C . LEU A 1 97 ? -7.692 1.099 17.114 1.00 95.19 97 LEU A C 1
ATOM 760 O O . LEU A 1 97 ? -6.914 0.250 17.569 1.00 95.19 97 LEU A O 1
ATOM 764 N N . LEU A 1 98 ? -8.378 1.943 17.880 1.00 96.12 98 LEU A N 1
ATOM 765 C CA . LEU A 1 98 ? -8.242 2.065 19.324 1.00 96.12 98 LEU A CA 1
ATOM 766 C C . LEU A 1 98 ? -8.291 0.689 19.992 1.00 96.12 98 LEU A C 1
ATOM 768 O O . LEU A 1 98 ? -9.151 -0.138 19.675 1.00 96.12 98 LEU A O 1
ATOM 772 N N . ASN A 1 99 ? -7.364 0.454 20.922 1.00 94.56 99 ASN A N 1
ATOM 773 C CA . ASN A 1 99 ? -7.231 -0.794 21.679 1.00 94.56 99 ASN A CA 1
ATOM 774 C C . ASN A 1 99 ? -7.075 -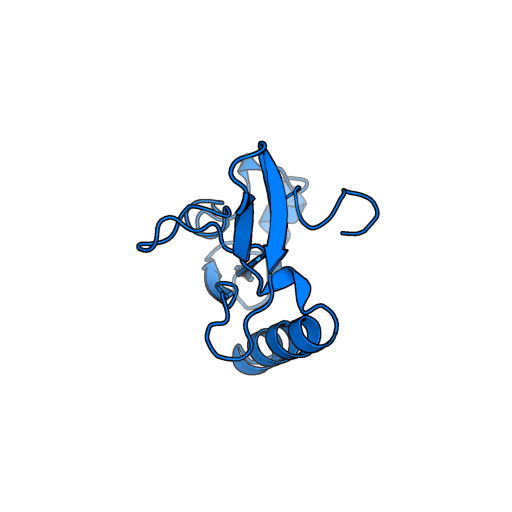2.051 20.804 1.00 94.56 99 ASN A C 1
ATOM 776 O O . ASN A 1 99 ? -7.466 -3.139 21.219 1.00 94.56 99 ASN A O 1
ATOM 780 N N . ASN A 1 100 ? -6.514 -1.913 19.595 1.00 91.06 100 ASN A N 1
ATOM 781 C CA . ASN A 1 100 ? -6.433 -2.985 18.597 1.00 91.06 100 ASN A CA 1
ATOM 782 C C . ASN A 1 100 ? -7.803 -3.603 18.264 1.00 91.06 100 ASN A C 1
ATOM 784 O O . ASN A 1 100 ? -7.888 -4.780 17.919 1.00 91.06 100 ASN A O 1
ATOM 788 N N . SER A 1 101 ? -8.877 -2.815 18.363 1.00 95.94 101 SER A N 1
ATOM 789 C CA . SER A 1 101 ? -10.245 -3.271 18.084 1.00 95.94 101 SER A CA 1
ATOM 790 C C . SER A 1 101 ? -10.489 -3.622 16.6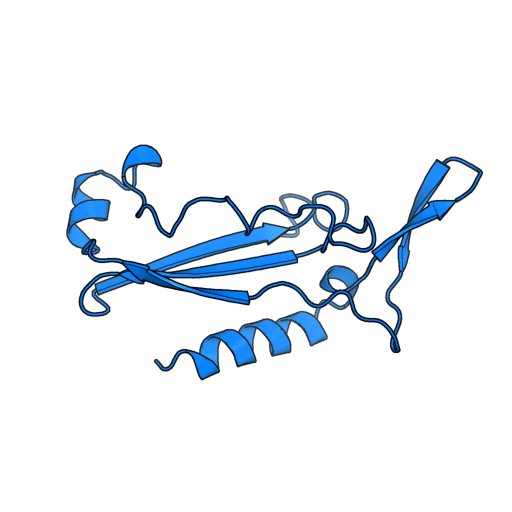15 1.00 95.94 101 SER A C 1
ATOM 792 O O . SER A 1 101 ? -11.460 -4.306 16.304 1.00 95.94 101 SER A O 1
ATOM 794 N N . GLY A 1 102 ? -9.614 -3.169 15.718 1.00 93.75 102 GLY A N 1
ATOM 795 C CA . GLY A 1 102 ? -9.646 -3.470 14.295 1.00 93.75 102 GLY A CA 1
ATOM 796 C C . GLY A 1 102 ? -8.501 -2.792 13.545 1.00 93.75 102 GLY A C 1
ATOM 797 O O . GLY A 1 102 ? -7.644 -2.131 14.141 1.00 93.75 102 GLY A O 1
ATOM 798 N N . ILE A 1 103 ? -8.490 -2.975 12.228 1.00 93.06 103 ILE A N 1
ATOM 799 C CA . ILE A 1 103 ? -7.501 -2.412 11.307 1.00 93.06 103 ILE A CA 1
ATOM 800 C C . ILE A 1 103 ? -8.239 -1.842 10.097 1.00 93.06 103 ILE A C 1
ATOM 802 O O . ILE A 1 103 ? -9.193 -2.451 9.617 1.00 93.06 103 ILE A O 1
ATOM 806 N N . VAL A 1 104 ? -7.763 -0.709 9.589 1.00 91.75 104 VAL A N 1
ATOM 807 C CA . VAL A 1 104 ? -8.071 -0.240 8.237 1.00 91.75 104 VAL A CA 1
ATOM 808 C C . VAL A 1 104 ? -6.806 -0.378 7.394 1.00 91.75 104 VAL A C 1
ATOM 810 O O . VAL A 1 104 ? -5.746 0.097 7.801 1.00 91.75 104 VAL A O 1
ATOM 813 N N . LEU A 1 105 ? -6.913 -1.058 6.253 1.00 90.06 105 LEU A N 1
ATOM 814 C CA . LEU A 1 105 ? -5.820 -1.260 5.307 1.00 90.06 105 LEU A CA 1
ATOM 815 C C . LEU A 1 105 ? -6.121 -0.486 4.025 1.00 90.06 105 LEU A C 1
ATOM 817 O O . LEU A 1 105 ? -7.127 -0.742 3.368 1.00 90.06 105 LEU A O 1
ATOM 821 N N . PHE A 1 106 ? -5.220 0.420 3.665 1.00 88.94 106 PHE A N 1
ATOM 822 C CA . PHE A 1 106 ? -5.190 1.066 2.361 1.00 88.94 106 PHE A CA 1
ATOM 823 C C . PHE A 1 106 ? -4.068 0.470 1.547 1.00 88.94 106 PHE A C 1
ATOM 825 O O . PHE A 1 106 ? -2.939 0.359 2.022 1.00 88.94 106 PHE A O 1
ATOM 832 N N . VAL A 1 107 ? -4.388 0.133 0.310 1.00 87.44 107 VAL A N 1
ATOM 833 C CA . VAL A 1 107 ? -3.414 -0.234 -0.704 1.00 87.44 107 VAL A CA 1
ATOM 834 C C . VAL A 1 107 ? -3.696 0.658 -1.906 1.00 87.44 107 VAL A C 1
ATOM 836 O O . VAL A 1 107 ? -4.853 0.878 -2.265 1.00 87.44 107 VAL A O 1
ATOM 839 N N . SER A 1 108 ? -2.645 1.233 -2.473 1.00 87.06 108 SER A N 1
ATOM 840 C CA . SER A 1 108 ? -2.698 1.960 -3.736 1.00 87.06 108 SER A CA 1
ATOM 841 C C . SER A 1 108 ? -1.798 1.229 -4.709 1.00 87.06 108 SER A C 1
ATOM 843 O O . SER A 1 108 ? -0.635 0.994 -4.395 1.00 87.06 108 SER A O 1
ATOM 845 N N . VAL A 1 109 ? -2.332 0.848 -5.868 1.00 88.12 109 VAL A N 1
ATOM 846 C CA . VAL A 1 109 ? -1.552 0.264 -6.962 1.00 88.12 109 VAL A CA 1
ATOM 847 C C . VAL A 1 109 ? -1.808 1.073 -8.221 1.00 88.12 109 VAL A C 1
ATOM 849 O O . VAL A 1 109 ? -2.930 1.509 -8.485 1.00 88.12 109 VAL A O 1
ATOM 852 N N . ALA A 1 110 ? -0.752 1.322 -8.984 1.00 87.50 110 ALA A N 1
ATOM 853 C CA . ALA A 1 110 ? -0.832 2.108 -10.190 1.00 87.50 110 ALA A CA 1
ATOM 854 C C . ALA A 1 110 ? -1.516 1.282 -11.280 1.00 87.50 110 ALA A C 1
ATOM 856 O O . ALA A 1 110 ? -1.096 0.168 -11.589 1.00 87.50 110 ALA A O 1
ATOM 857 N N . HIS A 1 111 ? -2.546 1.853 -11.901 1.00 86.06 111 HIS A N 1
ATOM 858 C CA . HIS A 1 111 ? -3.387 1.134 -12.861 1.00 86.06 111 HIS A CA 1
ATOM 859 C C . HIS A 1 111 ? -2.631 0.704 -14.138 1.00 86.06 111 HIS A C 1
ATOM 861 O O . HIS A 1 111 ? -3.084 -0.173 -14.868 1.00 86.06 111 HIS A O 1
ATOM 867 N N . TYR A 1 112 ? -1.459 1.285 -14.417 1.00 83.19 112 TYR A N 1
ATOM 868 C CA . TYR A 1 112 ? -0.598 0.830 -15.516 1.00 83.19 112 TYR A CA 1
ATOM 869 C C . TYR A 1 112 ? 0.132 -0.492 -15.211 1.00 83.19 112 TYR A C 1
ATOM 871 O O . TYR A 1 112 ? 0.769 -1.041 -16.105 1.00 83.19 112 TYR A O 1
ATOM 879 N N . VAL A 1 113 ? 0.067 -0.990 -13.969 1.00 84.81 113 VAL A N 1
ATOM 880 C CA . VAL A 1 113 ? 0.697 -2.250 -13.542 1.00 84.81 113 VAL A CA 1
ATOM 881 C C . VAL A 1 113 ? -0.317 -3.370 -13.352 1.00 84.81 113 VAL A C 1
ATOM 883 O O . VAL A 1 113 ? -0.041 -4.508 -13.721 1.00 84.81 113 VAL A O 1
ATOM 886 N N . VAL A 1 114 ? -1.477 -3.055 -12.778 1.00 83.12 114 VAL A N 1
ATOM 887 C CA . VAL A 1 114 ? -2.502 -4.034 -12.399 1.00 83.12 114 VAL A CA 1
ATOM 888 C C . VAL A 1 114 ? -3.877 -3.464 -12.751 1.00 83.12 114 VAL A C 1
ATOM 890 O O . VAL A 1 114 ? -4.127 -2.275 -12.542 1.00 83.12 114 VAL A O 1
ATOM 893 N N . ASP A 1 115 ? -4.761 -4.295 -13.302 1.00 80.62 115 ASP A N 1
ATOM 894 C CA . ASP A 1 115 ? -6.172 -3.955 -13.502 1.00 80.62 115 ASP A CA 1
ATOM 895 C C . ASP A 1 115 ? -7.031 -4.386 -12.300 1.00 80.62 115 ASP A C 1
ATOM 897 O O . ASP A 1 115 ? -6.560 -5.045 -11.381 1.00 80.62 115 ASP A O 1
ATOM 901 N N . GLY A 1 116 ? -8.316 -4.027 -12.286 1.00 71.69 116 GLY A N 1
ATOM 902 C CA . GLY A 1 116 ? -9.199 -4.368 -11.162 1.00 71.69 116 GLY A CA 1
ATOM 903 C C . GLY A 1 116 ? -9.480 -5.867 -10.972 1.00 71.69 116 GLY A C 1
ATOM 904 O O . GLY A 1 116 ? -10.105 -6.221 -9.979 1.00 71.69 116 GLY A O 1
ATOM 905 N N . ILE A 1 117 ? -9.074 -6.735 -11.907 1.00 75.75 117 ILE A N 1
ATOM 906 C CA . ILE A 1 117 ? -9.223 -8.199 -11.801 1.00 75.75 117 ILE A CA 1
ATOM 907 C C . ILE A 1 117 ? -7.957 -8.822 -11.203 1.00 75.75 117 ILE A C 1
ATOM 909 O O . ILE A 1 117 ? -8.039 -9.793 -10.458 1.00 75.75 117 ILE A O 1
ATOM 913 N N . SER A 1 118 ? -6.797 -8.268 -11.547 1.00 70.56 118 SER A N 1
ATOM 914 C CA . SER A 1 118 ? -5.483 -8.741 -11.112 1.00 70.56 118 SER A CA 1
ATOM 915 C C . SER A 1 118 ? -5.061 -8.178 -9.744 1.00 70.56 118 SER A C 1
ATOM 917 O O . SER A 1 118 ? -4.010 -8.565 -9.235 1.00 70.56 118 SER A O 1
ATOM 919 N N . TYR A 1 119 ? -5.849 -7.248 -9.190 1.00 61.12 119 TYR A N 1
ATOM 920 C CA . TYR A 1 119 ? -5.677 -6.606 -7.881 1.00 61.12 119 TYR A CA 1
ATOM 921 C C . TYR A 1 119 ? -6.176 -7.494 -6.737 1.00 61.12 119 TYR A C 1
ATOM 923 O O . TYR A 1 119 ? -5.463 -7.586 -5.713 1.00 61.12 119 TYR A O 1
#

InterPro domains:
  IPR023213 Chloramphenicol acetyltransferase-like domain superfamily [G3DSA:3.30.559.10] (2-119)

Organism: NCBI:txid417178

Solvent-accessible surface area (backbone atoms only — not comparable to full-atom values): 7125 Å² total; per-residue (Å²): 133,64,76,64,60,55,56,51,51,53,57,55,53,42,69,82,39,53,72,42,28,14,41,82,45,69,48,100,86,71,53,73,45,76,47,70,43,95,89,61,64,34,72,48,55,78,48,78,47,79,39,90,51,43,43,67,58,35,58,73,55,70,65,38,78,89,61,53,55,79,84,68,49,60,80,89,40,56,69,49,60,46,98,87,67,47,51,36,28,26,22,38,38,40,32,37,21,30,92,70,58,37,73,47,80,46,74,31,68,40,68,94,79,42,52,94,84,78,106

pLDDT: mean 84.53, std 10.29, range [50.94, 97.25]

Radius of gyration: 16.49 Å; Cα contacts (8 Å, |Δi|>4): 184; chains: 1; bounding box: 42×26×51 Å

Mean predicted aligned error: 6.15 Å

Nearest PDB structures (foldseek):
  5isw-assembly1_A  TM=6.374E-01  e=1.593E-01  Brevibacillus brevis

Foldseek 3Di:
DDPVVVVVVVVVVCVVVQLLFFWWDADPVGDIDTDRDPVHTNDAAEEEEEAAAAVVQCVVVVNDPVSDGPQPDCVPQAQAQDPVRTTRQKYKYWYQYPPSNDIDIDMYGDCVRDPPVRD

Secondary structure (DSSP, 8-state):
--HHHHHHHHHHHHHH-GGGG-EEEE-TTS-EEEE-BTTB--PPEEEEEE-S--HHHHHHTTT-GGGS-GGG-STTTS--B-TTSPBPSEEEEEEEPGGG--EEEEEEE-TTT--TTT-